Protein AF-A0A3E3JXX5-F1 (afdb_monomer_lite)

Sequence (72 aa):
MRTYTVIEYEKEDYQNFKDNLTDEKAIDILERISRGWLPNYNFSGEESDFENYCLHQAIYRAQDALRERTNK

pLDDT: mean 83.58, std 12.04, range [50.91, 95.38]

Secondary structure (DSSP, 8-state):
----PPPP--HHHHHHHHHT--HHHHHHHHHTSGGG-PPP----SSTHHHHHHHHHHHHHHHHHHHHHHHT-

Structure (mmCIF, N/CA/C/O backbone):
data_AF-A0A3E3JXX5-F1
#
_entry.id   AF-A0A3E3JXX5-F1
#
loop_
_atom_site.group_PDB
_atom_site.id
_atom_site.type_symbol
_atom_site.label_atom_id
_atom_site.label_alt_id
_atom_site.label_comp_id
_atom_site.label_asym_id
_atom_site.label_entity_id
_atom_site.label_seq_id
_atom_site.pdbx_PDB_ins_code
_atom_site.Cartn_x
_atom_site.Cartn_y
_atom_site.Cartn_z
_atom_site.occupancy
_atom_site.B_iso_or_equiv
_atom_site.auth_seq_id
_atom_site.auth_comp_id
_atom_site.auth_asym_id
_atom_site.auth_atom_id
_atom_site.pdbx_PDB_model_num
ATOM 1 N N . MET A 1 1 ? 9.009 -11.013 -33.971 1.00 50.91 1 MET A N 1
ATOM 2 C CA . MET A 1 1 ? 9.567 -10.178 -32.889 1.00 50.91 1 MET A CA 1
ATOM 3 C C . MET A 1 1 ? 8.382 -9.605 -32.130 1.00 50.91 1 MET A C 1
ATOM 5 O O . MET A 1 1 ? 7.536 -9.004 -32.777 1.00 50.91 1 MET A O 1
ATOM 9 N N . ARG A 1 2 ? 8.223 -9.906 -30.835 1.00 54.84 2 ARG A N 1
ATOM 10 C CA . ARG A 1 2 ? 7.155 -9.310 -30.018 1.00 54.84 2 ARG A CA 1
ATOM 11 C C . ARG A 1 2 ? 7.708 -8.020 -29.422 1.00 54.84 2 ARG A C 1
ATOM 13 O O . ARG A 1 2 ? 8.747 -8.067 -28.773 1.00 54.84 2 ARG A O 1
ATOM 20 N N . THR A 1 3 ? 7.069 -6.898 -29.710 1.00 53.41 3 THR A N 1
ATOM 21 C CA . THR A 1 3 ? 7.319 -5.621 -29.044 1.00 53.41 3 THR A CA 1
ATOM 22 C C . THR A 1 3 ? 6.562 -5.623 -27.724 1.00 53.41 3 THR A C 1
ATOM 24 O O . THR A 1 3 ? 5.363 -5.892 -27.704 1.00 53.41 3 THR A O 1
ATOM 27 N N . TYR A 1 4 ? 7.268 -5.355 -26.632 1.00 61.28 4 TYR A N 1
ATOM 28 C CA . TYR A 1 4 ? 6.668 -5.117 -25.326 1.00 61.28 4 TYR A CA 1
ATOM 29 C C . TYR A 1 4 ? 6.887 -3.647 -24.984 1.00 61.28 4 TYR A C 1
ATOM 31 O O . TYR A 1 4 ? 7.964 -3.109 -25.247 1.00 61.28 4 TYR A O 1
ATOM 39 N N . THR A 1 5 ? 5.856 -3.004 -24.450 1.00 71.62 5 THR A N 1
ATOM 40 C CA . THR A 1 5 ? 5.990 -1.686 -23.832 1.00 71.62 5 THR A CA 1
ATOM 41 C C . THR A 1 5 ? 6.514 -1.919 -22.424 1.00 71.62 5 THR A C 1
ATOM 43 O O . THR A 1 5 ? 5.871 -2.638 -21.667 1.00 71.62 5 THR A O 1
ATOM 46 N N . VAL A 1 6 ? 7.682 -1.366 -22.111 1.00 67.75 6 VAL A N 1
ATOM 47 C CA . VAL A 1 6 ? 8.227 -1.339 -20.749 1.00 67.75 6 VAL A CA 1
ATOM 48 C C . VAL A 1 6 ? 7.849 0.009 -20.153 1.00 67.75 6 VAL A C 1
ATOM 50 O O . VAL A 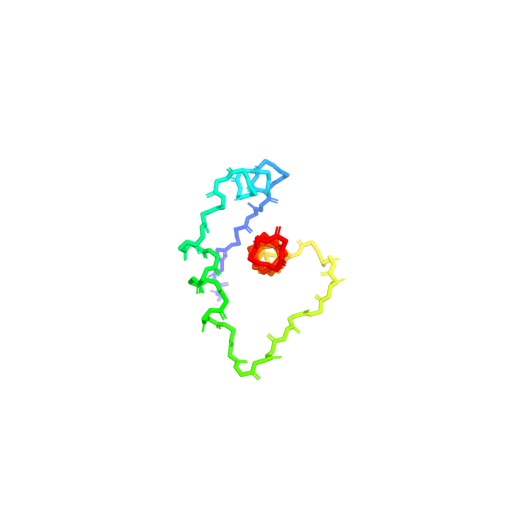1 6 ? 8.073 1.034 -20.800 1.00 67.75 6 VAL A O 1
ATOM 53 N N . ILE A 1 7 ? 7.244 0.006 -18.968 1.00 78.38 7 ILE A N 1
ATOM 54 C CA . ILE A 1 7 ? 7.014 1.232 -18.204 1.00 78.38 7 ILE A CA 1
ATOM 55 C C . ILE A 1 7 ? 8.175 1.372 -17.221 1.00 78.38 7 ILE A C 1
ATOM 57 O O . ILE A 1 7 ? 8.423 0.485 -16.407 1.00 78.38 7 ILE A O 1
ATOM 61 N N . GLU A 1 8 ? 8.912 2.474 -17.324 1.00 81.69 8 GLU A N 1
ATOM 62 C CA . GLU A 1 8 ? 9.968 2.822 -16.375 1.00 81.69 8 GLU A CA 1
ATOM 63 C C . GLU A 1 8 ? 9.383 3.758 -15.316 1.00 81.69 8 GLU A C 1
ATOM 65 O O . GLU A 1 8 ? 8.708 4.730 -15.654 1.00 81.69 8 GLU A O 1
ATOM 70 N N . TYR A 1 9 ? 9.632 3.447 -14.044 1.00 83.75 9 TYR A N 1
ATOM 71 C CA . TYR A 1 9 ? 9.200 4.266 -12.915 1.00 83.75 9 TYR A CA 1
ATOM 72 C C . TYR A 1 9 ? 10.407 4.935 -12.274 1.00 83.75 9 TYR A C 1
ATOM 74 O O . TYR A 1 9 ? 11.361 4.271 -11.854 1.00 83.75 9 TYR A O 1
ATOM 82 N N . GLU A 1 10 ? 10.346 6.251 -12.149 1.00 87.19 10 GLU A N 1
ATOM 83 C CA . GLU A 1 10 ? 11.352 7.043 -11.466 1.00 87.19 10 GLU A CA 1
ATOM 84 C C . GLU A 1 10 ? 10.974 7.261 -10.005 1.00 87.19 10 GLU A C 1
ATOM 86 O O . GLU A 1 10 ? 9.838 7.074 -9.582 1.00 87.19 10 GLU A O 1
ATOM 91 N N . LYS A 1 11 ? 11.933 7.726 -9.202 1.00 87.19 11 LYS A N 1
ATOM 92 C CA . LYS A 1 11 ? 11.724 8.024 -7.777 1.00 87.19 11 LYS A CA 1
ATOM 93 C C . LYS A 1 11 ? 10.506 8.926 -7.519 1.00 87.19 11 LYS A C 1
ATOM 95 O O . LYS A 1 11 ? 9.858 8.784 -6.481 1.00 87.19 11 LYS A O 1
ATOM 100 N N . GLU A 1 12 ? 10.217 9.852 -8.429 1.00 91.88 12 GLU A N 1
ATOM 101 C CA . GLU A 1 12 ? 9.064 10.748 -8.327 1.00 91.88 12 GLU A CA 1
ATOM 102 C C . GLU A 1 12 ? 7.734 9.987 -8.379 1.00 91.88 12 GLU A C 1
ATOM 104 O O . GLU A 1 12 ? 6.822 10.330 -7.631 1.00 91.88 12 GLU A O 1
ATOM 109 N N . ASP A 1 13 ? 7.637 8.901 -9.148 1.00 91.56 13 ASP A N 1
ATOM 110 C CA . ASP A 1 13 ? 6.430 8.070 -9.228 1.00 91.56 13 ASP A CA 1
ATOM 111 C C . ASP A 1 13 ? 6.131 7.376 -7.898 1.00 91.56 13 ASP A C 1
ATOM 113 O O . ASP A 1 13 ? 4.990 7.362 -7.431 1.00 91.56 13 ASP A O 1
ATOM 117 N N . TYR A 1 14 ? 7.170 6.862 -7.234 1.00 91.38 14 TYR A N 1
ATOM 118 C CA . TYR A 1 14 ? 7.053 6.256 -5.904 1.00 91.38 14 TYR A CA 1
ATOM 119 C C . TYR A 1 14 ? 6.552 7.276 -4.879 1.00 91.38 14 TYR A C 1
ATOM 121 O O . TYR A 1 14 ? 5.656 6.984 -4.082 1.00 91.38 14 TYR A O 1
ATOM 129 N N . GLN A 1 15 ? 7.112 8.487 -4.909 1.00 92.81 15 GLN A N 1
ATOM 130 C CA . GLN A 1 15 ? 6.722 9.553 -3.993 1.00 92.81 15 GLN A CA 1
ATOM 131 C C . GLN A 1 15 ? 5.286 10.021 -4.264 1.00 92.81 15 GLN A C 1
ATOM 133 O O . GLN A 1 15 ? 4.480 10.089 -3.337 1.00 92.81 15 GLN A O 1
ATOM 138 N N . ASN A 1 16 ? 4.936 10.246 -5.531 1.00 94.88 16 ASN A N 1
ATOM 139 C CA . ASN A 1 16 ? 3.590 10.628 -5.945 1.00 94.88 16 ASN A CA 1
ATOM 140 C C . ASN A 1 16 ? 2.554 9.583 -5.533 1.00 94.88 16 ASN A C 1
ATOM 142 O O . ASN A 1 16 ? 1.487 9.946 -5.039 1.00 94.88 16 ASN A O 1
ATOM 146 N N . PHE A 1 17 ? 2.857 8.293 -5.699 1.00 94.44 17 PHE A N 1
ATOM 147 C CA . PHE A 1 17 ? 1.960 7.231 -5.264 1.00 94.44 17 PHE A CA 1
ATOM 148 C C . PHE A 1 17 ? 1.718 7.289 -3.754 1.00 94.44 17 PHE A C 1
ATOM 150 O O . PHE A 1 17 ? 0.573 7.250 -3.309 1.00 94.44 17 PHE A O 1
ATOM 157 N N . LYS A 1 18 ? 2.792 7.417 -2.966 1.00 93.31 18 LYS A N 1
ATOM 158 C CA . LYS A 1 18 ? 2.713 7.485 -1.505 1.00 93.31 18 LYS A CA 1
ATOM 159 C C . LYS A 1 18 ? 1.892 8.679 -1.023 1.00 93.31 18 LYS A C 1
ATOM 161 O O . LYS A 1 18 ? 1.043 8.512 -0.152 1.00 93.31 18 LYS A O 1
ATOM 166 N N . ASP A 1 19 ? 2.138 9.860 -1.580 1.00 93.56 19 ASP A N 1
ATOM 167 C CA . ASP A 1 19 ? 1.500 11.099 -1.124 1.00 93.56 19 ASP A CA 1
ATOM 168 C C . ASP A 1 19 ? 0.014 11.171 -1.496 1.00 93.56 19 ASP A C 1
ATOM 170 O O . ASP A 1 19 ? -0.761 11.846 -0.821 1.00 93.56 19 ASP A O 1
ATOM 174 N N . ASN A 1 20 ? -0.396 10.447 -2.541 1.00 95.25 20 ASN A N 1
ATOM 175 C CA . ASN A 1 20 ? -1.776 10.414 -3.027 1.00 95.25 20 ASN A CA 1
ATOM 176 C C . ASN A 1 20 ? -2.511 9.105 -2.691 1.00 95.25 20 ASN A C 1
ATOM 178 O O . ASN A 1 20 ? -3.596 8.854 -3.223 1.00 95.25 20 ASN A O 1
ATOM 182 N N . LEU A 1 21 ? -1.945 8.252 -1.829 1.00 95.38 21 LEU A N 1
ATOM 183 C CA . LEU A 1 21 ? -2.572 6.986 -1.460 1.00 95.38 21 LEU A CA 1
ATOM 184 C C . LEU A 1 21 ? -3.798 7.223 -0.566 1.00 95.38 21 LEU A C 1
ATOM 186 O O . LEU A 1 21 ? -3.675 7.566 0.609 1.00 95.38 21 LEU A O 1
ATOM 190 N N . THR A 1 22 ? -4.986 6.983 -1.120 1.00 95.25 22 THR A N 1
ATOM 191 C CA . THR A 1 22 ? -6.257 7.025 -0.386 1.00 95.25 22 THR A CA 1
ATOM 192 C C . THR A 1 22 ? -6.620 5.664 0.206 1.00 95.25 22 THR A C 1
ATOM 194 O O . THR A 1 22 ? -6.141 4.622 -0.247 1.00 95.25 22 THR A O 1
ATOM 197 N N . ASP A 1 23 ? -7.527 5.661 1.185 1.00 94.25 23 ASP A N 1
ATOM 198 C CA . ASP A 1 23 ? -8.043 4.429 1.797 1.00 94.25 23 ASP A CA 1
ATOM 199 C C . ASP A 1 23 ? -8.743 3.539 0.769 1.00 94.25 23 ASP A C 1
ATOM 201 O O . ASP A 1 23 ? -8.496 2.338 0.728 1.00 94.25 23 ASP A O 1
ATOM 205 N N . GLU A 1 24 ? -9.555 4.133 -0.109 1.00 95.12 24 GLU A N 1
ATOM 206 C CA . GLU A 1 24 ? -10.221 3.423 -1.207 1.00 95.12 24 GLU A CA 1
ATOM 207 C C . GLU A 1 24 ? -9.199 2.774 -2.144 1.00 95.12 24 GLU A C 1
ATOM 209 O O . GLU A 1 24 ? -9.312 1.595 -2.472 1.00 95.12 24 GLU A O 1
ATOM 214 N N . LYS A 1 25 ? -8.139 3.506 -2.512 1.00 93.88 25 LYS A N 1
ATOM 215 C CA . LYS A 1 25 ? -7.095 2.972 -3.390 1.00 93.88 25 LYS A CA 1
ATOM 216 C C . LYS A 1 25 ? -6.292 1.859 -2.719 1.00 93.88 25 LYS A C 1
ATOM 218 O O . LYS A 1 25 ? -5.916 0.894 -3.384 1.00 93.88 25 LYS A O 1
ATOM 223 N N . ALA A 1 26 ? -6.030 1.982 -1.420 1.00 93.50 26 ALA A N 1
ATOM 224 C CA . ALA A 1 26 ? -5.384 0.934 -0.643 1.00 93.50 26 ALA A CA 1
ATOM 225 C C . ALA A 1 26 ? -6.260 -0.328 -0.583 1.00 93.50 26 ALA A C 1
ATOM 227 O O . ALA A 1 26 ? -5.746 -1.421 -0.809 1.00 93.50 26 ALA A O 1
ATOM 228 N N . ILE A 1 27 ? -7.569 -0.187 -0.347 1.00 93.06 27 ILE A N 1
ATOM 229 C CA . ILE A 1 27 ? -8.525 -1.305 -0.350 1.00 93.06 27 ILE A CA 1
ATOM 230 C C . ILE A 1 27 ? -8.532 -2.001 -1.713 1.00 93.06 27 ILE A C 1
ATOM 232 O O . ILE A 1 27 ? -8.311 -3.209 -1.758 1.00 93.06 27 ILE A O 1
ATOM 236 N N . ASP A 1 28 ? -8.662 -1.253 -2.811 1.00 92.81 28 ASP A N 1
ATOM 237 C CA . ASP A 1 28 ? -8.623 -1.797 -4.176 1.00 92.81 28 ASP A CA 1
ATOM 238 C C . ASP A 1 28 ? -7.364 -2.643 -4.433 1.00 92.81 28 ASP A C 1
ATOM 240 O O . ASP A 1 28 ? -7.416 -3.701 -5.062 1.00 92.81 28 ASP A O 1
ATOM 244 N N . ILE A 1 29 ? -6.201 -2.183 -3.963 1.00 91.81 29 ILE A N 1
ATOM 245 C CA . ILE A 1 29 ? -4.936 -2.916 -4.112 1.00 91.81 29 ILE A CA 1
ATOM 246 C C . ILE A 1 29 ? -4.950 -4.197 -3.277 1.00 91.81 29 ILE A C 1
ATOM 248 O O . ILE A 1 29 ? -4.549 -5.253 -3.768 1.00 91.81 29 ILE A O 1
ATOM 252 N N . LEU A 1 30 ? -5.429 -4.120 -2.035 1.00 89.62 30 LEU A N 1
ATOM 253 C CA . LEU A 1 30 ? -5.490 -5.261 -1.124 1.00 89.62 30 LEU A CA 1
ATOM 254 C C . LEU A 1 30 ? -6.492 -6.328 -1.597 1.00 89.62 30 LEU A C 1
ATOM 256 O O . LEU A 1 30 ? -6.211 -7.519 -1.477 1.00 89.62 30 LEU A O 1
ATOM 260 N N . GLU A 1 31 ? -7.622 -5.932 -2.185 1.00 89.25 31 GLU A N 1
ATOM 261 C CA . GLU A 1 31 ? -8.623 -6.855 -2.741 1.00 89.25 31 GLU A CA 1
ATOM 262 C C . GLU A 1 31 ? -8.112 -7.616 -3.970 1.00 89.25 31 GLU A C 1
ATOM 264 O O . GLU A 1 31 ? -8.516 -8.755 -4.220 1.00 89.25 31 GLU A O 1
ATOM 269 N N . ARG A 1 32 ? -7.178 -7.023 -4.722 1.00 84.94 32 ARG A N 1
ATOM 270 C CA . ARG A 1 32 ? -6.540 -7.666 -5.880 1.00 84.94 32 ARG A CA 1
ATOM 271 C C . ARG A 1 32 ? -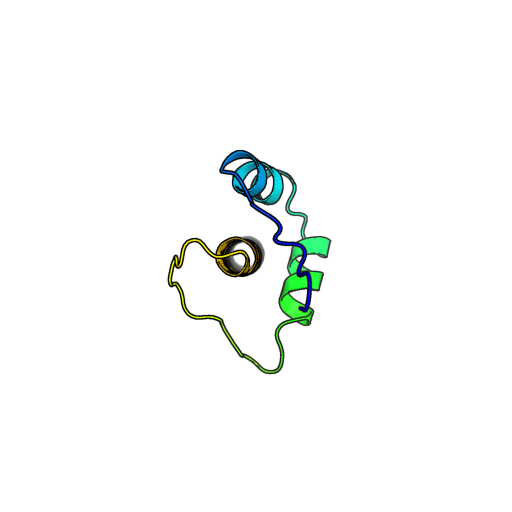5.520 -8.735 -5.491 1.00 84.94 32 ARG A C 1
ATOM 273 O O . ARG A 1 32 ? -5.102 -9.502 -6.360 1.00 84.94 32 ARG A O 1
ATOM 280 N N . ILE A 1 33 ? -5.136 -8.832 -4.215 1.00 81.25 33 ILE A N 1
ATOM 281 C CA . ILE A 1 33 ? -4.228 -9.875 -3.733 1.00 81.25 33 ILE A CA 1
ATOM 282 C C . ILE A 1 33 ? -4.937 -11.227 -3.811 1.00 81.25 33 ILE A C 1
ATOM 284 O O . ILE A 1 33 ? -5.755 -11.599 -2.965 1.00 81.25 33 ILE A O 1
ATOM 288 N N . SER A 1 34 ? -4.585 -12.022 -4.815 1.00 70.25 34 SER A N 1
ATOM 289 C CA . SER A 1 34 ? -5.116 -13.371 -4.954 1.00 70.25 34 SER A CA 1
ATOM 290 C C . SER A 1 34 ? -4.678 -14.251 -3.774 1.00 70.25 34 SER A C 1
ATOM 292 O O . SER A 1 34 ? -3.511 -14.625 -3.669 1.00 70.25 34 SER A O 1
ATOM 294 N N . ARG A 1 35 ? -5.631 -14.612 -2.901 1.00 63.28 35 ARG A N 1
ATOM 295 C CA . ARG A 1 35 ? -5.532 -15.689 -1.889 1.00 63.28 35 ARG A CA 1
ATOM 296 C C . ARG A 1 35 ? -4.256 -15.673 -1.026 1.00 63.28 35 ARG A C 1
ATOM 298 O O . ARG A 1 35 ? -3.705 -16.728 -0.726 1.00 63.28 35 ARG A O 1
ATOM 305 N N . GLY A 1 36 ? -3.804 -14.491 -0.608 1.00 62.62 36 GLY A N 1
ATOM 306 C CA . GLY A 1 36 ? -2.662 -14.354 0.304 1.00 62.62 36 GLY A CA 1
ATOM 307 C C . GLY A 1 36 ? -1.287 -14.487 -0.355 1.00 62.62 36 GLY A C 1
ATOM 308 O O . GLY A 1 36 ? -0.298 -14.662 0.354 1.00 62.62 36 GLY A O 1
ATOM 309 N N . TRP A 1 37 ? -1.199 -14.403 -1.687 1.00 69.50 37 TRP A N 1
ATOM 310 C CA . TRP A 1 37 ? 0.091 -14.255 -2.355 1.00 69.50 37 TRP A CA 1
ATOM 311 C C . TRP A 1 37 ? 0.672 -12.871 -2.060 1.00 69.50 37 TRP A C 1
ATOM 313 O O . TRP A 1 37 ? 0.147 -11.863 -2.521 1.00 69.50 37 TRP A O 1
ATOM 323 N N . LEU A 1 38 ? 1.751 -12.825 -1.285 1.00 71.31 38 LEU A N 1
ATOM 324 C CA . LEU A 1 38 ? 2.536 -11.613 -1.086 1.00 71.31 38 LEU A CA 1
ATOM 325 C C . LEU A 1 38 ? 3.821 -11.738 -1.916 1.00 71.31 38 LEU A C 1
ATOM 327 O O . LEU A 1 38 ? 4.532 -12.737 -1.757 1.00 71.31 38 LEU A O 1
ATOM 331 N N . PRO A 1 39 ? 4.118 -10.777 -2.805 1.00 69.19 39 PRO A N 1
ATOM 332 C CA . PRO A 1 39 ? 5.351 -10.779 -3.572 1.00 69.19 39 PRO A CA 1
ATOM 333 C C . PRO A 1 39 ? 6.569 -10.679 -2.653 1.00 69.19 39 PRO A C 1
ATOM 335 O O . PRO A 1 39 ? 6.509 -10.146 -1.542 1.00 69.19 39 PRO A O 1
ATOM 338 N N . ASN A 1 40 ? 7.690 -11.217 -3.130 1.00 68.75 40 ASN A N 1
ATOM 339 C CA . ASN A 1 40 ? 8.956 -11.138 -2.417 1.00 68.75 40 ASN A CA 1
ATOM 340 C C . ASN A 1 40 ? 9.525 -9.711 -2.484 1.00 68.75 40 ASN A C 1
ATOM 342 O O . ASN A 1 40 ? 9.426 -9.051 -3.516 1.00 68.75 40 ASN A O 1
ATOM 346 N N . TYR A 1 41 ? 10.170 -9.272 -1.404 1.00 64.69 41 TYR A N 1
ATOM 347 C CA . TYR A 1 41 ? 10.751 -7.935 -1.262 1.00 64.69 41 TYR A CA 1
ATOM 348 C C . TYR A 1 41 ? 12.129 -7.853 -1.936 1.00 64.69 41 TYR A C 1
ATOM 350 O O . TYR A 1 41 ? 13.145 -7.593 -1.291 1.00 64.69 41 TYR A O 1
ATOM 358 N N . ASN A 1 42 ? 12.180 -8.130 -3.235 1.00 71.56 42 ASN A N 1
ATOM 359 C CA . ASN A 1 42 ? 13.401 -8.011 -4.021 1.00 71.56 42 ASN A CA 1
ATOM 360 C C . ASN A 1 42 ? 13.266 -6.814 -4.956 1.00 71.56 42 ASN A C 1
ATOM 362 O O . ASN A 1 42 ? 12.304 -6.762 -5.707 1.00 71.56 42 ASN A O 1
ATOM 366 N N . PHE A 1 43 ? 14.234 -5.897 -4.908 1.00 75.25 43 PHE A N 1
ATOM 367 C CA . PHE A 1 43 ? 14.389 -4.849 -5.914 1.00 75.25 43 PHE A CA 1
ATOM 368 C C . PHE A 1 43 ? 15.187 -5.433 -7.081 1.00 75.25 43 PHE A C 1
ATOM 370 O O . PHE A 1 43 ? 16.391 -5.675 -6.942 1.00 75.25 43 PHE A O 1
ATOM 377 N N . SER A 1 44 ? 14.512 -5.740 -8.185 1.00 78.19 44 SER A N 1
ATOM 378 C CA . SER A 1 44 ? 15.137 -6.289 -9.397 1.00 78.19 44 SER A CA 1
ATOM 379 C C . SER A 1 44 ? 15.513 -5.214 -10.421 1.00 78.19 44 SER A C 1
ATOM 381 O O . SER A 1 44 ? 16.217 -5.517 -11.383 1.00 78.19 44 SER A O 1
ATOM 383 N N . GLY A 1 45 ? 15.089 -3.967 -10.206 1.00 74.69 45 GLY A N 1
ATOM 384 C CA . GLY A 1 45 ? 15.108 -2.901 -11.200 1.00 74.69 45 GLY A CA 1
ATOM 385 C C . GLY A 1 45 ? 14.041 -3.077 -12.287 1.00 74.69 45 GLY A C 1
ATOM 386 O O . GLY A 1 45 ? 14.114 -2.398 -13.307 1.00 74.69 45 GLY A O 1
ATOM 387 N N . GLU A 1 46 ? 13.090 -3.999 -12.106 1.00 80.50 46 GLU A N 1
ATOM 388 C CA . GLU A 1 46 ? 12.013 -4.263 -13.064 1.00 80.50 46 GLU A CA 1
ATOM 389 C C . GLU A 1 46 ? 10.718 -3.539 -12.672 1.00 80.50 46 GLU A C 1
ATOM 391 O O . GLU A 1 46 ? 10.528 -3.123 -11.531 1.00 80.50 46 GLU A O 1
ATOM 396 N N . GLU A 1 47 ? 9.783 -3.438 -13.620 1.00 78.69 47 GLU A N 1
ATOM 397 C CA . GLU A 1 47 ? 8.472 -2.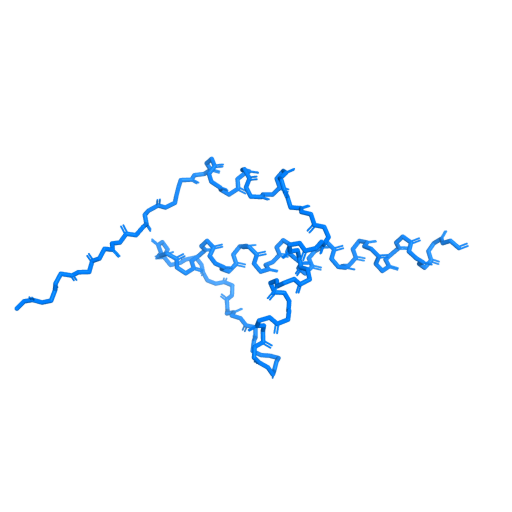795 -13.438 1.00 78.69 47 GLU A CA 1
ATOM 398 C C . GLU A 1 47 ? 7.707 -3.324 -12.206 1.00 78.69 47 GLU A C 1
ATOM 400 O O . GLU A 1 47 ? 7.025 -2.569 -11.506 1.00 78.69 47 GLU A O 1
ATOM 405 N N . SER A 1 48 ? 7.892 -4.609 -11.881 1.00 82.19 48 SER A N 1
ATOM 406 C CA . SER A 1 48 ? 7.299 -5.255 -10.708 1.00 82.19 48 SER A CA 1
ATOM 407 C C . SER A 1 48 ? 7.688 -4.604 -9.381 1.00 82.19 48 SER A C 1
ATOM 409 O O . SER A 1 48 ? 6.952 -4.731 -8.406 1.00 82.19 48 SER A O 1
ATOM 411 N N . ASP A 1 49 ? 8.820 -3.900 -9.315 1.00 85.69 49 ASP A N 1
ATOM 412 C CA . ASP A 1 49 ? 9.258 -3.219 -8.094 1.00 85.69 49 ASP A CA 1
ATOM 413 C C . ASP A 1 49 ? 8.290 -2.108 -7.688 1.00 85.69 49 ASP A C 1
ATOM 415 O O . ASP A 1 49 ? 8.006 -1.933 -6.499 1.00 85.69 49 ASP A O 1
ATOM 419 N N . PHE A 1 50 ? 7.728 -1.398 -8.669 1.00 88.06 50 PHE A N 1
ATOM 420 C CA . PHE A 1 50 ? 6.736 -0.364 -8.407 1.00 88.06 50 PHE A CA 1
ATOM 421 C C . PHE A 1 50 ? 5.400 -0.971 -7.968 1.00 88.06 50 PHE A C 1
ATOM 423 O O . PHE A 1 50 ? 4.790 -0.496 -7.008 1.00 88.06 50 PHE A O 1
ATOM 430 N N . GLU A 1 51 ? 4.963 -2.060 -8.604 1.00 87.50 51 GLU A N 1
ATOM 431 C CA . GLU A 1 51 ? 3.752 -2.780 -8.191 1.00 87.50 51 GLU A CA 1
ATOM 432 C C . GLU A 1 51 ? 3.879 -3.316 -6.757 1.00 87.50 51 GLU A C 1
ATOM 434 O O . GLU A 1 51 ? 2.974 -3.138 -5.933 1.00 87.50 51 GLU A O 1
ATOM 439 N N . ASN A 1 52 ? 5.037 -3.896 -6.429 1.00 88.00 52 ASN A N 1
ATOM 440 C CA . ASN A 1 52 ? 5.369 -4.347 -5.083 1.00 88.00 52 ASN A CA 1
ATOM 441 C C . ASN A 1 52 ? 5.339 -3.174 -4.101 1.00 88.00 52 ASN A C 1
ATOM 443 O O . ASN A 1 52 ? 4.703 -3.259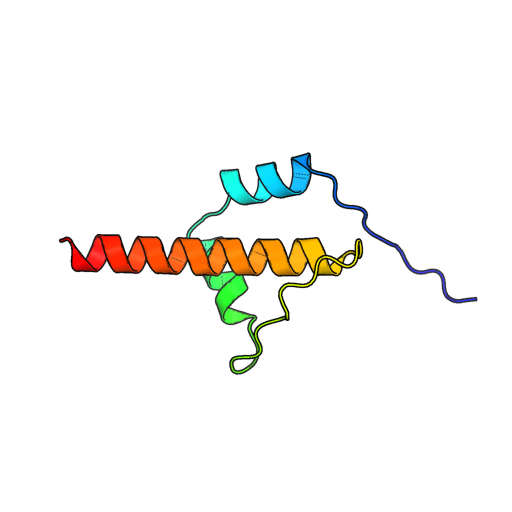 -3.049 1.00 88.00 52 ASN A O 1
ATOM 447 N N . TYR A 1 53 ? 5.970 -2.050 -4.446 1.00 90.00 53 TYR A N 1
ATOM 448 C CA . TYR A 1 53 ? 5.949 -0.848 -3.619 1.00 90.00 53 TYR A CA 1
ATOM 449 C C . TYR A 1 53 ? 4.523 -0.367 -3.323 1.00 90.00 53 TYR A C 1
ATOM 451 O O . TYR A 1 53 ? 4.196 -0.107 -2.162 1.00 90.00 53 TYR A O 1
ATOM 459 N N . CYS A 1 54 ? 3.663 -0.299 -4.342 1.00 91.62 54 CYS A N 1
ATOM 460 C CA . CYS A 1 54 ? 2.268 0.112 -4.190 1.00 91.62 54 CYS A CA 1
ATOM 461 C C . CYS A 1 54 ? 1.514 -0.793 -3.208 1.00 91.62 54 CYS A C 1
ATOM 463 O O . CYS A 1 54 ? 0.809 -0.309 -2.316 1.00 91.62 54 CYS A O 1
ATOM 465 N N . LEU A 1 55 ? 1.707 -2.109 -3.329 1.00 90.88 55 LEU A N 1
ATOM 466 C CA . LEU A 1 55 ? 1.147 -3.088 -2.405 1.00 90.88 55 LEU A CA 1
ATOM 467 C C . LEU A 1 55 ? 1.637 -2.866 -0.967 1.00 90.88 55 LEU A C 1
ATOM 469 O O . LEU A 1 55 ? 0.842 -2.889 -0.026 1.00 90.88 55 LEU A O 1
ATOM 473 N N . HIS A 1 56 ? 2.929 -2.605 -0.778 1.00 89.44 56 HIS A N 1
ATOM 474 C CA . HIS A 1 56 ? 3.480 -2.345 0.549 1.00 89.44 56 HIS A CA 1
ATOM 475 C C . HIS A 1 56 ? 2.910 -1.082 1.191 1.00 89.44 56 HIS A C 1
ATOM 477 O O . HIS A 1 56 ? 2.567 -1.111 2.375 1.00 89.44 56 HIS A O 1
ATOM 483 N N . GLN A 1 57 ? 2.763 0.003 0.430 1.00 93.38 57 GLN A N 1
ATOM 484 C CA . GLN A 1 57 ? 2.132 1.220 0.941 1.00 93.38 57 GLN A CA 1
ATOM 485 C C . GLN A 1 57 ? 0.667 0.966 1.338 1.00 93.38 57 GLN A C 1
ATOM 487 O O . GLN A 1 57 ? 0.232 1.434 2.390 1.00 93.38 57 GLN A O 1
ATOM 492 N N . ALA A 1 58 ? -0.074 0.161 0.569 1.00 93.38 58 ALA A N 1
ATOM 493 C CA . ALA A 1 58 ? -1.445 -0.218 0.914 1.00 93.38 58 ALA A CA 1
ATOM 494 C C . ALA A 1 58 ? -1.523 -1.029 2.225 1.00 93.38 58 ALA A C 1
ATOM 496 O O . ALA A 1 58 ? -2.354 -0.736 3.087 1.00 93.38 58 ALA A O 1
ATOM 497 N N . ILE A 1 59 ? -0.621 -2.000 2.425 1.00 91.69 59 ILE A N 1
ATOM 498 C CA . ILE A 1 59 ? -0.520 -2.763 3.684 1.00 91.69 59 ILE A CA 1
ATOM 499 C C . ILE A 1 59 ? -0.189 -1.833 4.856 1.00 91.69 59 ILE A C 1
ATOM 501 O O . ILE A 1 59 ? -0.804 -1.935 5.918 1.00 91.69 59 ILE A O 1
ATOM 505 N N . TYR A 1 60 ? 0.766 -0.921 4.668 1.00 92.88 60 TYR A N 1
ATOM 506 C CA . TYR A 1 60 ? 1.150 0.046 5.691 1.00 92.88 60 TYR A CA 1
ATOM 507 C C . TYR A 1 60 ? -0.037 0.936 6.090 1.00 92.88 60 TYR A C 1
ATOM 509 O O . TYR A 1 60 ? -0.333 1.081 7.277 1.00 92.88 60 TYR A O 1
ATOM 517 N N . ARG A 1 61 ? -0.796 1.440 5.109 1.00 94.12 61 ARG A N 1
ATOM 518 C CA . ARG A 1 61 ? -2.001 2.236 5.370 1.00 94.12 61 ARG A CA 1
ATOM 519 C C . ARG A 1 61 ? -3.062 1.449 6.144 1.00 94.12 61 ARG A C 1
ATOM 521 O O . ARG A 1 61 ? -3.648 1.984 7.085 1.00 94.12 61 ARG A O 1
ATOM 528 N N . ALA A 1 62 ? -3.271 0.175 5.807 1.00 92.69 62 ALA A N 1
ATOM 529 C CA . ALA A 1 62 ? -4.186 -0.696 6.542 1.00 92.69 62 ALA A CA 1
ATOM 530 C C . ALA A 1 62 ? -3.746 -0.914 8.002 1.00 92.69 62 ALA A C 1
ATOM 532 O O . ALA A 1 62 ? -4.585 -0.908 8.905 1.00 92.69 62 ALA A O 1
ATOM 533 N N . GLN A 1 63 ? -2.441 -1.065 8.263 1.00 93.38 63 GLN A N 1
ATOM 534 C CA . GLN A 1 63 ? -1.917 -1.156 9.631 1.00 93.38 63 GLN A CA 1
ATOM 535 C C . GLN A 1 63 ? -2.193 0.116 10.435 1.00 93.38 63 GLN A C 1
ATOM 537 O O . GLN A 1 63 ? -2.628 0.025 11.584 1.00 93.38 63 GLN A O 1
ATOM 542 N N . ASP A 1 64 ? -1.970 1.288 9.842 1.00 93.81 64 ASP A N 1
ATOM 543 C CA . ASP A 1 64 ? -2.219 2.563 10.514 1.00 93.81 64 ASP A CA 1
ATOM 544 C C . ASP A 1 64 ? -3.708 2.749 10.831 1.00 93.81 64 ASP A C 1
ATOM 546 O O . ASP A 1 64 ? -4.048 3.053 11.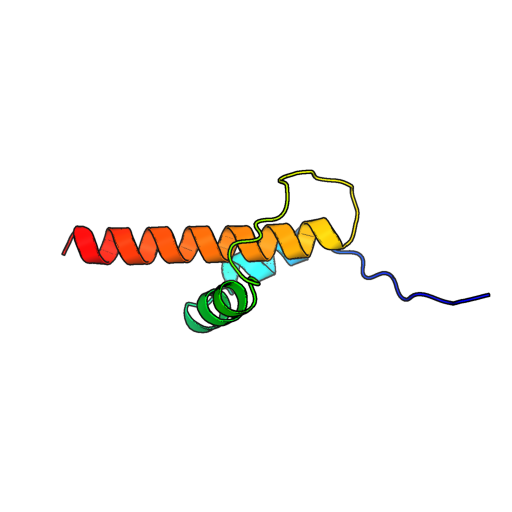975 1.00 93.81 64 ASP A O 1
ATOM 550 N N . ALA A 1 65 ? -4.608 2.421 9.899 1.00 91.75 65 ALA A N 1
ATOM 551 C CA . ALA A 1 65 ? -6.052 2.445 10.150 1.00 91.75 65 ALA A CA 1
ATOM 552 C C . ALA A 1 65 ? -6.475 1.505 11.303 1.00 91.75 65 ALA A C 1
ATOM 554 O O . ALA A 1 65 ? -7.320 1.851 12.134 1.00 91.75 65 ALA A O 1
ATOM 555 N N . LEU A 1 66 ? -5.867 0.316 11.404 1.00 92.50 66 LEU A N 1
ATOM 556 C CA . LEU A 1 66 ? -6.117 -0.620 12.509 1.00 92.50 66 LEU A CA 1
ATOM 557 C C . LEU A 1 66 ? -5.599 -0.088 13.854 1.00 92.50 66 LEU A C 1
ATOM 559 O O . LEU A 1 66 ? -6.272 -0.243 14.879 1.00 92.50 66 LEU A O 1
ATOM 563 N N . ARG A 1 67 ? -4.427 0.558 13.867 1.00 93.94 67 ARG A N 1
ATOM 564 C CA . ARG A 1 67 ? -3.862 1.197 15.068 1.00 93.94 67 ARG A CA 1
ATOM 565 C C . ARG A 1 67 ? -4.728 2.359 15.541 1.00 93.94 67 ARG A C 1
ATOM 567 O O . ARG A 1 67 ? -5.038 2.432 16.726 1.00 93.94 67 ARG A O 1
ATOM 574 N N . GLU A 1 68 ? -5.167 3.222 14.629 1.00 92.06 68 GLU A N 1
ATOM 575 C CA . GLU A 1 68 ? -6.077 4.337 14.921 1.00 92.06 68 GLU A CA 1
ATOM 576 C C . GLU A 1 68 ? -7.398 3.858 15.531 1.00 92.06 68 GLU A C 1
ATOM 578 O O . GLU A 1 68 ? -7.923 4.487 16.448 1.00 92.06 68 GLU A O 1
ATOM 583 N N . ARG A 1 69 ? -7.924 2.723 15.056 1.00 88.12 69 ARG A N 1
ATOM 584 C CA . ARG A 1 69 ? -9.131 2.104 15.616 1.00 88.12 69 ARG A CA 1
ATOM 585 C C . ARG A 1 69 ? -8.903 1.498 17.001 1.00 88.12 69 ARG A C 1
ATOM 587 O O . ARG A 1 69 ? -9.822 1.509 17.806 1.00 88.12 69 ARG A O 1
ATOM 594 N N . THR A 1 70 ? -7.719 0.948 17.256 1.00 85.50 70 THR A N 1
ATOM 595 C CA . THR A 1 70 ? -7.378 0.300 18.537 1.00 85.50 70 THR A CA 1
ATOM 596 C C . THR A 1 70 ? -7.080 1.319 19.639 1.00 85.50 70 THR A C 1
ATOM 598 O O . THR A 1 70 ? -7.333 1.052 20.807 1.00 85.50 70 THR A O 1
ATOM 601 N N . ASN A 1 71 ? -6.553 2.489 19.272 1.00 74.94 71 ASN A N 1
ATOM 602 C CA . ASN A 1 71 ? -6.232 3.580 20.197 1.00 74.94 71 ASN A CA 1
ATOM 603 C C . ASN A 1 71 ? -7.414 4.543 20.453 1.00 74.94 71 ASN A C 1
ATOM 605 O O . ASN A 1 71 ? -7.218 5.581 21.088 1.00 74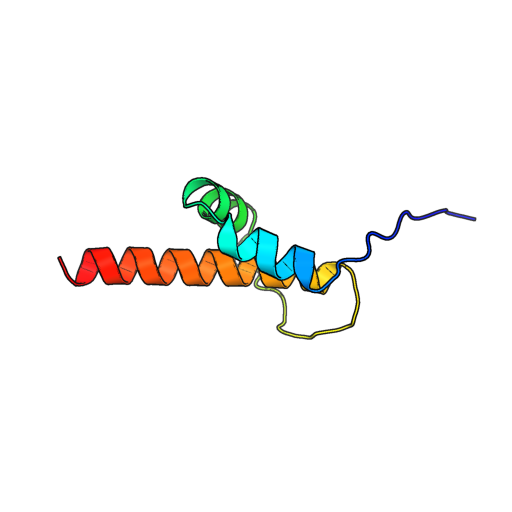.94 71 ASN A O 1
ATOM 609 N N . LYS A 1 72 ? -8.609 4.225 19.941 1.00 54.53 72 LYS A N 1
ATOM 610 C CA . LYS A 1 72 ? -9.880 4.917 20.207 1.00 54.53 72 LYS A CA 1
ATOM 611 C C . LYS A 1 72 ? -10.708 4.134 21.214 1.00 54.53 72 LYS A C 1
ATOM 613 O O . LYS A 1 72 ? -11.358 4.802 22.045 1.00 54.53 72 LYS A O 1
#

Foldseek 3Di:
DDDDDFDQDDPVNLVVLLVPDDLVNLVVLVVPPPPPDQDDCDPPSGPVNSNNSSNVSSVVVVVVVVVVVVVD

Radius of gyration: 14.47 Å; chains: 1; bounding box: 25×27×53 Å

Organism: NCBI:txid1653434